Protein AF-A0A8S2YP59-F1 (afdb_monomer)

Secondary structure (DSSP, 8-state):
--S-HHHHHHHHHHHHHHHHTT--GGGEEEEEPPTTTS-TT-SEEEEEEEEETTEEEEEEEEEE-TTHHHHHHHHHS---

Sequence (80 aa):
LINNETLGYFIGRIYLFMTKVGIDKNRLRFRQHMGNEMAHYACDCWDAECKTSYGWVECVGCADRSCYDLTQHSKFSGER

Organism: NCBI:txid392030

Nearest PDB structures (foldseek):
  8sld-assembly1_A-2  TM=9.092E-01  e=4.791E-05  Mycolicibacterium thermoresistibile ATCC 19527
  8slh-assembly1_A-2  TM=9.209E-01  e=4.791E-05  Mycolicibacterium thermoresistibile ATCC 19527
  8t5n-assembly1_A-2  TM=9.230E-01  e=6.188E-05  Mycobacterium tuberculosis
  8u2p-assembly1_A-2  TM=9.081E-01  e=8.519E-05  Mycobacterium tuberculosis
  1ati-assembly1_B  TM=9.484E-01  e=1.613E-03  Th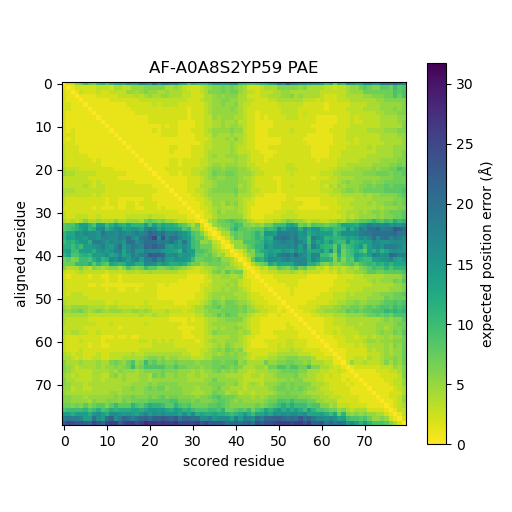ermus thermophilus HB8

Solvent-accessible surface area (backbone atoms only — not comparable to full-atom values): 4897 Å² total; per-residue (Å²): 134,79,93,45,69,69,59,48,49,50,54,51,51,49,52,55,50,46,48,72,77,65,50,56,71,94,38,51,49,77,46,72,56,50,88,90,69,46,54,99,55,48,83,48,42,37,28,39,26,39,61,52,98,89,39,77,40,78,76,43,81,49,68,43,40,86,62,44,67,62,53,49,45,50,71,72,67,80,60,131

pLDDT: mean 89.16, std 11.77, range [57.53, 98.5]

Foldseek 3Di:
DQPDPVLVVVVVVVLVVCVVVPADPVQWDKDKDDPVRDDPQFPTKIFTWGQDPVGTDGPDIRTHRDCRVVVVCVVPVVDD

Mean predicted aligned error: 5.11 Å

InterPro domains:
  IPR027031 Glycyl-tRNA synthetase/DNA polymerase subunit gamma-2 [PTHR10745] (2-79)
  IPR045864 Class II Aminoacyl-tRNA synthetase/Biotinyl protein ligase (BPL) and lipoyl protein ligase (LPL) [G3DSA:3.30.930.10] (1-79)
  IPR045864 Class II Aminoacyl-tRNA synthetase/Biotinyl protein ligase (BPL) and lipoyl protein ligase (LPL) [SSF55681] (3-79)

Radius of gyration: 15.34 Å; Cα contacts (8 Å, |Δi|>4): 93; chains: 1; bounding box: 39×24×36 Å

Structure (mmCIF, N/CA/C/O backbone):
data_AF-A0A8S2YP59-F1
#
_entry.id   AF-A0A8S2YP59-F1
#
loop_
_atom_site.group_PDB
_atom_site.id
_atom_site.type_symbol
_atom_site.label_atom_id
_atom_site.label_alt_id
_atom_site.label_comp_id
_atom_site.label_asym_id
_atom_site.label_entity_id
_atom_site.label_seq_id
_atom_site.pdbx_PDB_ins_code
_atom_site.Cartn_x
_atom_site.Cartn_y
_atom_site.Cartn_z
_atom_site.occupancy
_atom_site.B_iso_or_equiv
_atom_site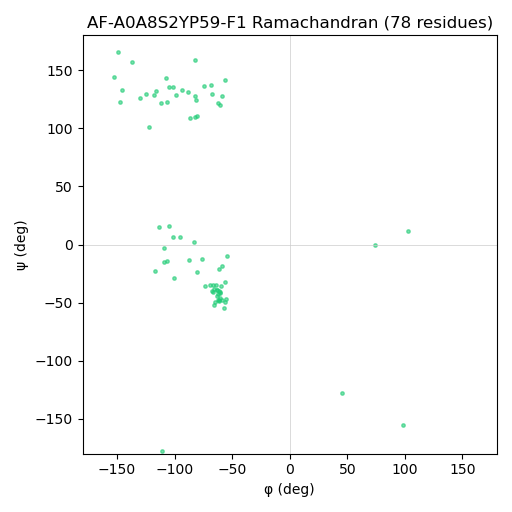.auth_seq_id
_atom_site.auth_comp_id
_atom_site.auth_asym_id
_atom_site.auth_atom_id
_atom_site.pdbx_PDB_model_num
ATOM 1 N N . LEU A 1 1 ? -12.643 3.994 -9.892 1.00 72.06 1 LEU A N 1
ATOM 2 C CA . LEU A 1 1 ? -12.788 2.591 -10.366 1.00 72.06 1 LEU A CA 1
ATOM 3 C C . LEU A 1 1 ? -11.396 1.972 -10.317 1.00 72.06 1 LEU A C 1
ATOM 5 O O . LEU A 1 1 ? -10.460 2.695 -10.626 1.00 72.06 1 LEU A O 1
ATOM 9 N N . ILE A 1 2 ? -11.248 0.713 -9.894 1.00 86.69 2 ILE A N 1
ATOM 10 C CA . ILE A 1 2 ? -9.932 0.050 -9.800 1.00 86.69 2 ILE A CA 1
ATOM 11 C C . ILE A 1 2 ? -9.552 -0.477 -11.187 1.00 86.69 2 ILE A C 1
ATOM 13 O O . ILE A 1 2 ? -10.358 -1.174 -11.799 1.00 86.69 2 ILE A O 1
ATOM 17 N N . ASN A 1 3 ? -8.358 -0.134 -11.679 1.00 88.69 3 ASN A N 1
ATOM 18 C CA . ASN A 1 3 ? -7.965 -0.362 -13.074 1.00 88.69 3 ASN A CA 1
ATOM 19 C C . ASN A 1 3 ? -7.905 -1.848 -13.485 1.00 88.69 3 ASN A C 1
ATOM 21 O O . ASN A 1 3 ? -8.306 -2.203 -14.589 1.00 88.69 3 ASN A O 1
ATOM 25 N N . ASN A 1 4 ? -7.419 -2.735 -12.613 1.00 91.31 4 ASN A N 1
ATOM 26 C CA . ASN A 1 4 ? -7.260 -4.154 -12.938 1.00 91.31 4 ASN A CA 1
ATOM 27 C C . ASN A 1 4 ? -7.426 -5.071 -11.714 1.00 91.31 4 ASN A C 1
ATOM 29 O O . ASN A 1 4 ? -7.407 -4.624 -10.564 1.00 91.31 4 ASN A O 1
ATOM 33 N N . GLU A 1 5 ? -7.587 -6.371 -11.972 1.00 95.50 5 GLU A N 1
ATOM 34 C CA . GLU A 1 5 ? -7.802 -7.388 -10.934 1.00 95.50 5 GLU A CA 1
ATOM 35 C C . GLU A 1 5 ? -6.605 -7.540 -9.993 1.00 95.50 5 GLU A C 1
ATOM 37 O O . GLU A 1 5 ? -6.799 -7.748 -8.798 1.00 95.50 5 GLU A O 1
ATOM 42 N N . THR A 1 6 ? -5.376 -7.386 -10.491 1.00 94.81 6 THR A N 1
ATOM 43 C CA . THR A 1 6 ? -4.159 -7.456 -9.668 1.00 94.81 6 THR A CA 1
ATOM 44 C C . THR A 1 6 ? -4.154 -6.349 -8.619 1.00 94.81 6 THR A C 1
ATOM 46 O O . THR A 1 6 ? -3.953 -6.611 -7.431 1.00 94.81 6 THR A O 1
ATOM 49 N N . LEU A 1 7 ? -4.443 -5.116 -9.035 1.00 94.00 7 LEU A N 1
ATOM 50 C CA . LEU A 1 7 ? -4.543 -3.964 -8.148 1.00 94.00 7 LEU A CA 1
ATOM 51 C C . LEU A 1 7 ? -5.683 -4.154 -7.139 1.00 94.00 7 LEU A C 1
ATOM 53 O O . LEU A 1 7 ? -5.492 -3.959 -5.940 1.00 94.00 7 LEU A O 1
ATOM 57 N N . GLY A 1 8 ? -6.842 -4.632 -7.601 1.00 95.75 8 GLY A N 1
ATOM 58 C CA . GLY A 1 8 ? -7.980 -4.952 -6.737 1.00 95.75 8 GLY A CA 1
ATOM 59 C C . GLY A 1 8 ? -7.666 -6.036 -5.705 1.00 95.75 8 GLY A C 1
ATOM 60 O O . GLY A 1 8 ? -8.023 -5.903 -4.533 1.00 95.75 8 GLY A O 1
ATOM 61 N N . TYR A 1 9 ? -6.938 -7.077 -6.108 1.00 97.50 9 TYR A N 1
ATOM 62 C CA . TYR A 1 9 ? -6.489 -8.141 -5.221 1.00 97.50 9 TYR A CA 1
ATOM 63 C C . TYR A 1 9 ? -5.578 -7.595 -4.119 1.00 97.50 9 TYR A C 1
ATOM 65 O O . TYR A 1 9 ? -5.806 -7.878 -2.941 1.00 97.50 9 TYR A O 1
ATOM 73 N N . PHE A 1 10 ? -4.583 -6.773 -4.465 1.00 97.88 10 PHE A N 1
ATOM 74 C CA . PHE A 1 10 ? -3.687 -6.187 -3.469 1.00 97.88 10 PHE A CA 1
ATOM 75 C C . PHE A 1 10 ? -4.394 -5.189 -2.553 1.00 97.88 10 PHE A C 1
ATOM 77 O O . PHE A 1 10 ? -4.187 -5.265 -1.344 1.00 97.88 10 PHE A O 1
ATOM 84 N N . ILE A 1 11 ? -5.300 -4.351 -3.064 1.00 97.06 11 ILE A N 1
ATOM 85 C CA . ILE A 1 11 ? -6.167 -3.494 -2.236 1.00 97.06 11 ILE A CA 1
ATOM 86 C C . ILE A 1 11 ? -6.952 -4.343 -1.222 1.00 97.06 11 ILE A C 1
ATOM 88 O O . ILE A 1 11 ? -6.955 -4.049 -0.023 1.00 97.06 11 ILE A O 1
ATOM 92 N N . GLY A 1 12 ? -7.551 -5.454 -1.663 1.00 97.75 12 GLY A N 1
ATOM 93 C CA . GLY A 1 12 ? -8.253 -6.390 -0.783 1.00 97.75 12 GLY A CA 1
ATOM 94 C C . GLY A 1 12 ? -7.338 -7.029 0.267 1.00 97.75 12 GLY A C 1
ATOM 95 O O . GLY A 1 12 ? -7.690 -7.110 1.446 1.00 97.75 12 GLY A O 1
ATOM 96 N N . ARG A 1 13 ? -6.127 -7.444 -0.119 1.00 98.50 13 ARG A N 1
ATOM 97 C CA . ARG A 1 13 ? -5.130 -8.006 0.807 1.00 98.50 13 ARG A CA 1
ATOM 98 C C . ARG A 1 13 ? -4.634 -6.979 1.822 1.00 98.50 13 ARG A C 1
ATOM 100 O O . ARG A 1 13 ? -4.473 -7.345 2.985 1.00 98.50 13 ARG A O 1
ATOM 107 N N . ILE A 1 14 ? -4.444 -5.726 1.413 1.00 98.38 14 ILE A N 1
ATOM 108 C CA . ILE A 1 14 ? -4.094 -4.609 2.298 1.00 98.38 14 ILE A CA 1
ATOM 109 C C . ILE A 1 14 ? -5.211 -4.402 3.321 1.00 98.38 14 ILE A C 1
ATOM 111 O O . ILE A 1 14 ? -4.936 -4.391 4.518 1.00 98.38 14 ILE A O 1
ATOM 115 N N . TYR A 1 15 ? -6.474 -4.351 2.888 1.00 98.31 15 TYR A N 1
ATOM 116 C CA . TYR A 1 15 ? -7.620 -4.235 3.794 1.00 98.31 15 TYR A CA 1
ATOM 117 C C . TYR A 1 15 ? -7.654 -5.364 4.835 1.00 98.31 15 TYR A C 1
ATOM 119 O O . TYR A 1 15 ? -7.772 -5.117 6.039 1.00 98.31 15 TYR A O 1
ATOM 127 N N . LEU A 1 16 ? -7.512 -6.617 4.392 1.00 98.50 16 LEU A N 1
ATOM 128 C CA . LEU A 1 16 ? -7.492 -7.774 5.290 1.00 98.50 16 LEU A CA 1
ATOM 129 C C . LEU A 1 16 ? -6.318 -7.716 6.273 1.00 98.50 16 LEU A C 1
ATOM 131 O O . LEU A 1 16 ? -6.488 -8.034 7.447 1.00 98.50 16 LEU A O 1
ATOM 135 N N . PHE A 1 17 ? -5.138 -7.295 5.821 1.00 98.44 17 PHE A N 1
ATOM 136 C CA . PHE A 1 17 ? -3.974 -7.146 6.688 1.00 98.44 17 PHE A CA 1
ATOM 137 C C . PHE A 1 17 ? -4.181 -6.045 7.732 1.00 98.44 17 PHE A C 1
ATOM 139 O O . PHE A 1 17 ? -4.042 -6.309 8.924 1.00 98.44 17 PHE A O 1
ATOM 146 N N . MET A 1 18 ? -4.577 -4.843 7.308 1.00 97.88 18 MET A N 1
ATOM 147 C CA . MET A 1 18 ? -4.766 -3.688 8.192 1.00 97.88 18 MET A CA 1
ATOM 148 C C . MET A 1 18 ? -5.828 -3.957 9.261 1.00 97.88 18 MET A C 1
ATOM 150 O O . MET A 1 18 ? -5.631 -3.656 10.437 1.00 97.88 18 MET A O 1
ATOM 154 N N . THR A 1 19 ? -6.931 -4.599 8.879 1.00 97.62 19 THR A N 1
ATOM 155 C CA . THR A 1 19 ? -7.976 -4.986 9.836 1.00 97.62 19 THR A CA 1
ATOM 156 C C . THR A 1 19 ? -7.517 -6.095 10.782 1.00 97.62 19 THR A C 1
ATOM 158 O O . THR A 1 19 ? -7.858 -6.063 11.963 1.00 97.62 19 THR A O 1
ATOM 161 N N . LYS A 1 20 ? -6.692 -7.041 10.314 1.00 98.25 20 LYS A N 1
ATOM 162 C CA . LYS A 1 20 ? -6.119 -8.104 11.154 1.00 98.25 20 LYS A CA 1
ATOM 163 C C . LYS A 1 20 ? -5.145 -7.568 12.205 1.00 98.25 20 LYS A C 1
ATOM 165 O O . LYS A 1 20 ? -5.100 -8.115 13.301 1.00 98.25 20 LYS A O 1
ATOM 170 N N . VAL A 1 21 ? -4.387 -6.515 11.894 1.00 97.62 21 VAL A N 1
ATOM 171 C CA . VAL A 1 21 ? -3.456 -5.878 12.848 1.00 97.62 21 VAL A CA 1
ATOM 172 C C . VAL A 1 21 ? -4.135 -4.867 13.783 1.00 97.62 21 VAL A C 1
ATOM 174 O O . VAL A 1 21 ? -3.465 -4.275 14.622 1.00 97.62 21 VAL A O 1
ATOM 177 N N . GLY A 1 22 ? -5.458 -4.694 13.679 1.00 97.81 22 GLY A N 1
ATOM 178 C CA . GLY A 1 22 ? -6.258 -3.928 14.640 1.00 97.81 22 GLY A CA 1
ATOM 179 C C . GLY A 1 22 ? -6.661 -2.519 14.201 1.00 97.81 22 GLY A C 1
ATOM 180 O O . GLY A 1 22 ? -7.168 -1.762 15.026 1.00 97.81 22 GLY A O 1
ATOM 181 N N . ILE A 1 23 ? -6.482 -2.146 12.928 1.00 97.81 23 ILE A N 1
ATOM 182 C CA . ILE A 1 23 ? -7.009 -0.872 12.421 1.00 97.81 23 ILE A CA 1
ATOM 183 C C . ILE A 1 23 ? -8.544 -0.915 12.399 1.00 97.81 23 ILE A C 1
ATOM 185 O O . ILE A 1 23 ? -9.151 -1.835 11.844 1.00 97.81 23 ILE A O 1
ATOM 189 N N . ASP A 1 24 ? -9.175 0.108 12.983 1.00 97.31 24 ASP A N 1
ATOM 190 C CA . ASP A 1 24 ? -10.627 0.294 12.942 1.00 97.31 24 ASP A CA 1
ATOM 191 C C . ASP A 1 24 ? -11.093 0.495 11.493 1.00 97.31 24 ASP A C 1
ATOM 193 O O . ASP A 1 24 ? -10.693 1.443 10.814 1.00 97.31 24 ASP A O 1
ATOM 197 N N . LYS A 1 25 ? -11.991 -0.383 11.037 1.00 96.75 25 LYS A N 1
ATOM 198 C CA . LYS A 1 25 ? -12.585 -0.358 9.693 1.00 96.75 25 LYS A CA 1
ATOM 199 C C . LYS A 1 25 ? -13.263 0.974 9.371 1.00 96.75 25 LYS A C 1
ATOM 201 O O . LYS A 1 25 ? -13.238 1.392 8.221 1.00 96.75 25 LYS A O 1
ATOM 206 N N . ASN A 1 26 ? -13.828 1.658 10.367 1.00 97.25 26 ASN A N 1
ATOM 207 C CA . ASN A 1 26 ? -14.480 2.961 10.185 1.00 97.25 26 ASN A CA 1
ATOM 208 C C . ASN A 1 26 ? -13.476 4.114 10.031 1.00 97.25 26 ASN A C 1
ATOM 210 O O . ASN A 1 26 ? -13.848 5.234 9.679 1.00 97.25 26 ASN A O 1
ATOM 214 N N . ARG A 1 27 ? -12.201 3.853 10.326 1.00 97.25 27 ARG A N 1
ATOM 215 C CA . ARG A 1 27 ? -11.083 4.796 10.229 1.00 97.25 27 ARG A CA 1
ATOM 216 C C . ARG A 1 27 ? -10.089 4.389 9.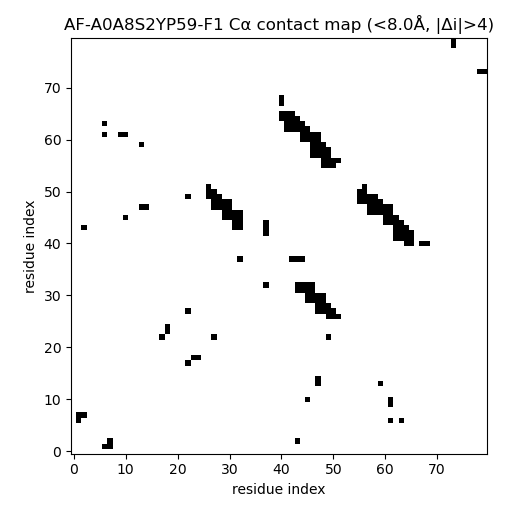148 1.00 97.25 27 ARG A C 1
ATOM 218 O O . ARG A 1 27 ? -8.991 4.930 9.128 1.00 97.25 27 ARG A O 1
ATOM 225 N N . LEU A 1 28 ? -10.472 3.476 8.261 1.00 98.00 28 LEU A N 1
ATOM 226 C CA . LEU A 1 28 ? -9.684 3.035 7.121 1.00 98.00 28 LEU A CA 1
ATOM 227 C C . LEU A 1 28 ? -10.431 3.387 5.837 1.00 98.00 28 LEU A C 1
ATOM 229 O O . LEU A 1 28 ? -11.604 3.044 5.686 1.00 98.00 28 LEU A O 1
ATOM 233 N N . ARG A 1 29 ? -9.757 4.049 4.897 1.00 97.25 29 ARG A N 1
ATOM 234 C CA . ARG A 1 29 ? -10.287 4.283 3.549 1.00 97.25 29 ARG A CA 1
ATOM 235 C C . ARG A 1 29 ? -9.211 4.056 2.501 1.00 97.25 29 ARG A C 1
ATOM 237 O O . ARG A 1 29 ? -8.030 4.181 2.798 1.00 97.25 29 ARG A O 1
ATOM 244 N N . PHE A 1 30 ? -9.645 3.779 1.278 1.00 96.38 30 PHE A N 1
ATOM 245 C CA . PHE A 1 30 ? -8.770 3.751 0.113 1.00 96.38 3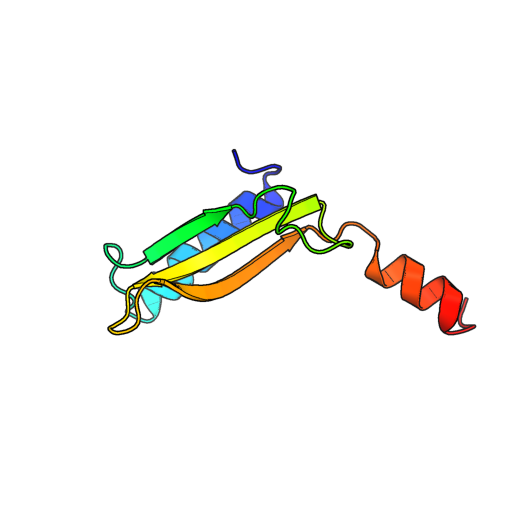0 PHE A CA 1
ATOM 246 C C . PHE A 1 30 ? -9.035 4.987 -0.740 1.00 96.38 30 PHE A C 1
ATOM 248 O O . PHE A 1 30 ? -10.179 5.226 -1.137 1.00 96.38 30 PHE A O 1
ATOM 255 N N . ARG A 1 31 ? -7.999 5.783 -0.993 1.00 94.44 31 ARG A N 1
ATOM 256 C CA . ARG A 1 31 ? -8.066 7.002 -1.799 1.00 94.44 31 ARG A CA 1
ATOM 257 C C . ARG A 1 31 ? -7.293 6.788 -3.094 1.00 94.44 31 ARG A C 1
ATOM 259 O O . ARG A 1 31 ? -6.104 6.498 -3.058 1.00 94.44 31 ARG A O 1
ATOM 266 N N . GLN A 1 32 ? -7.970 6.940 -4.227 1.00 91.94 32 GLN A N 1
ATOM 267 C CA . GLN A 1 32 ? -7.315 6.949 -5.533 1.00 91.94 32 GLN A CA 1
ATOM 268 C C . GLN A 1 32 ? -6.586 8.282 -5.727 1.00 91.94 32 GLN A C 1
ATOM 270 O O . GLN A 1 32 ? -7.148 9.339 -5.423 1.00 91.94 32 GLN A O 1
ATOM 275 N N . HIS A 1 33 ? -5.358 8.240 -6.236 1.00 85.62 33 HIS A N 1
ATOM 276 C CA . HIS A 1 33 ? -4.645 9.443 -6.661 1.00 85.62 33 HIS A CA 1
ATOM 277 C C . HIS A 1 33 ? -5.326 10.040 -7.892 1.00 85.62 33 HIS A C 1
ATOM 279 O O . HIS A 1 33 ? -5.716 9.327 -8.816 1.00 85.62 33 HIS A O 1
ATOM 285 N N . MET A 1 34 ? -5.469 11.363 -7.913 1.00 74.44 34 MET A N 1
ATOM 286 C CA . MET A 1 34 ? -5.967 12.089 -9.084 1.00 74.44 34 MET A CA 1
ATOM 287 C C . MET A 1 34 ? -4.818 12.325 -10.076 1.00 74.44 34 MET A C 1
ATOM 289 O O . MET A 1 34 ? -3.650 12.316 -9.696 1.00 74.44 34 MET A O 1
ATOM 293 N N . GLY A 1 35 ? -5.121 12.575 -11.354 1.00 65.00 35 GLY A N 1
ATOM 294 C CA . GLY A 1 35 ? -4.095 12.708 -12.404 1.00 65.00 35 GLY A CA 1
ATOM 295 C C . GLY A 1 35 ? -3.047 13.815 -12.178 1.00 65.00 35 GLY A C 1
ATOM 296 O O . GLY A 1 35 ? -1.978 13.763 -12.771 1.00 65.00 35 GLY A O 1
ATOM 297 N N . ASN A 1 36 ? -3.326 14.794 -11.312 1.00 62.06 36 ASN A N 1
ATOM 298 C CA . ASN A 1 36 ? -2.394 15.847 -10.886 1.00 62.06 36 ASN A CA 1
ATOM 299 C C . ASN A 1 36 ? -1.519 15.467 -9.672 1.00 62.06 36 ASN A C 1
ATOM 301 O O . ASN A 1 36 ? -0.563 16.177 -9.376 1.00 62.06 36 ASN A O 1
ATOM 305 N N . GLU A 1 37 ? -1.858 14.390 -8.965 1.00 59.66 37 GLU A N 1
ATOM 306 C CA . GLU A 1 37 ? -1.118 13.830 -7.823 1.00 59.66 37 GLU A CA 1
ATOM 307 C C . GLU A 1 37 ? -0.381 12.538 -8.195 1.00 59.66 37 GLU A C 1
ATOM 309 O O . GLU A 1 37 ? 0.494 12.081 -7.463 1.00 59.66 37 GLU A O 1
ATOM 314 N N . MET A 1 38 ? -0.725 11.958 -9.347 1.00 62.78 38 MET A N 1
ATOM 315 C CA . MET A 1 38 ? -0.103 10.754 -9.867 1.00 62.78 38 MET A CA 1
ATOM 316 C C . MET A 1 38 ? 1.387 11.004 -10.082 1.00 62.78 38 MET A C 1
ATOM 318 O O . MET A 1 38 ? 1.795 11.880 -10.851 1.00 62.78 38 MET A O 1
ATOM 322 N N . ALA A 1 39 ? 2.219 10.225 -9.394 1.00 61.22 39 ALA A N 1
ATOM 323 C CA . ALA A 1 39 ? 3.646 10.264 -9.637 1.00 61.22 39 ALA A CA 1
ATOM 324 C C . ALA A 1 39 ? 3.917 9.977 -11.122 1.00 61.22 39 ALA A C 1
ATOM 326 O O . ALA A 1 39 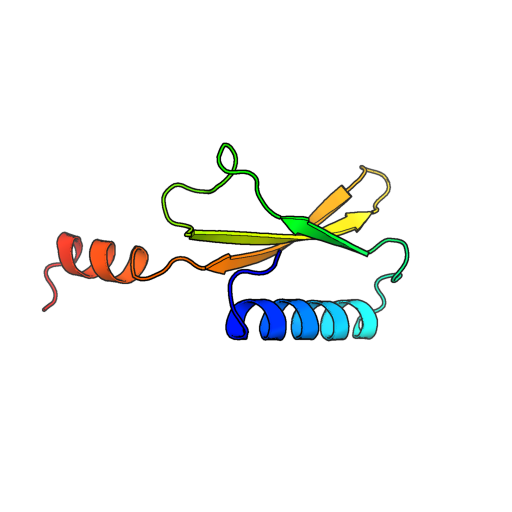? 3.274 9.114 -11.715 1.00 61.22 39 ALA A O 1
ATOM 327 N N . HIS A 1 40 ? 4.891 10.670 -11.719 1.00 61.22 40 HIS A N 1
ATOM 328 C CA . HIS A 1 40 ? 5.216 10.610 -13.156 1.00 61.22 40 HIS A CA 1
ATOM 329 C C . HIS A 1 40 ? 5.498 9.197 -13.713 1.00 61.22 40 HIS A C 1
ATOM 331 O O . HIS A 1 40 ? 5.633 9.022 -14.920 1.00 61.22 40 HIS A O 1
ATOM 337 N N . TYR A 1 41 ? 5.621 8.205 -12.833 1.00 57.53 41 TYR A N 1
ATOM 338 C CA . TYR A 1 41 ? 5.905 6.807 -13.126 1.00 57.53 41 TYR A CA 1
ATOM 339 C C . TYR A 1 41 ? 4.715 5.857 -12.905 1.00 57.53 41 TYR A C 1
ATOM 341 O O . TYR A 1 41 ? 4.882 4.660 -13.118 1.00 57.53 41 TYR A O 1
ATOM 349 N N . ALA A 1 42 ? 3.565 6.331 -12.416 1.00 60.66 42 ALA A N 1
ATOM 350 C CA . ALA A 1 42 ? 2.420 5.491 -12.058 1.00 60.66 42 ALA A CA 1
ATOM 351 C C . ALA A 1 42 ? 1.268 5.629 -13.069 1.00 60.66 42 ALA A C 1
ATOM 353 O O . ALA A 1 42 ? 1.019 6.715 -13.584 1.00 60.66 42 ALA A O 1
ATOM 354 N N . CYS A 1 43 ? 0.571 4.525 -13.348 1.00 72.06 43 CYS A N 1
ATOM 355 C CA . CYS A 1 43 ? -0.607 4.462 -14.221 1.00 72.06 43 CYS A CA 1
ATOM 356 C C . CYS A 1 43 ? -1.932 4.420 -13.440 1.00 72.06 43 CYS A C 1
ATOM 358 O O . CYS A 1 43 ? -2.950 4.881 -13.945 1.00 72.06 43 CYS A O 1
ATOM 360 N N . ASP A 1 44 ? -1.923 3.868 -12.226 1.00 79.38 44 ASP A N 1
ATOM 361 C CA . ASP A 1 44 ? -2.994 3.977 -11.228 1.00 79.38 44 ASP A CA 1
ATOM 362 C C . ASP A 1 44 ? -2.354 3.844 -9.837 1.00 79.38 44 ASP A C 1
ATOM 364 O O . ASP A 1 44 ? -1.383 3.098 -9.669 1.00 79.38 44 ASP A O 1
ATOM 368 N N . CYS A 1 45 ? -2.853 4.576 -8.844 1.00 88.88 45 CYS A N 1
ATOM 369 C CA . CYS A 1 45 ? -2.301 4.563 -7.490 1.00 88.88 45 CYS A CA 1
ATOM 370 C C . CYS A 1 45 ? -3.405 4.731 -6.446 1.00 88.88 45 CYS A C 1
ATOM 372 O O . CYS A 1 45 ? -4.273 5.599 -6.570 1.00 88.88 45 CYS A O 1
ATOM 374 N N . TRP A 1 46 ? -3.364 3.886 -5.419 1.00 94.12 46 TRP A N 1
ATOM 375 C CA . TRP A 1 46 ? -4.326 3.855 -4.326 1.00 94.12 46 TRP A CA 1
ATOM 376 C C . TRP A 1 46 ? -3.618 3.856 -2.977 1.00 94.12 46 TRP A C 1
ATOM 378 O O . TRP A 1 46 ? -2.829 2.957 -2.687 1.00 94.12 46 TRP A O 1
ATOM 388 N N . ASP A 1 47 ? -3.993 4.801 -2.123 1.00 95.81 47 ASP A N 1
ATOM 389 C CA . ASP A 1 47 ? -3.498 4.897 -0.754 1.00 95.81 47 ASP A CA 1
ATOM 390 C C . ASP A 1 47 ? -4.504 4.297 0.215 1.00 95.81 47 ASP A C 1
ATOM 392 O O . ASP A 1 47 ? -5.674 4.688 0.230 1.00 95.81 47 ASP A O 1
ATOM 396 N N . ALA A 1 48 ? -4.048 3.397 1.080 1.00 97.19 48 ALA A N 1
ATOM 397 C CA . ALA A 1 48 ? -4.764 3.047 2.294 1.00 97.19 48 ALA A CA 1
ATOM 398 C C . ALA A 1 48 ? -4.449 4.090 3.374 1.00 97.19 48 ALA A C 1
ATOM 400 O O . ALA A 1 48 ? -3.335 4.151 3.905 1.00 97.19 48 ALA A O 1
ATOM 401 N N . GLU A 1 49 ? -5.440 4.910 3.706 1.00 97.81 49 GLU A N 1
ATOM 402 C CA . GLU A 1 49 ? -5.315 5.984 4.685 1.00 97.81 49 GLU A CA 1
ATOM 403 C C . GLU A 1 49 ? -6.002 5.623 6.001 1.00 97.81 49 GLU A C 1
ATOM 405 O O . GLU A 1 49 ? -7.152 5.166 6.025 1.00 97.81 49 GLU A O 1
ATOM 410 N N . CYS A 1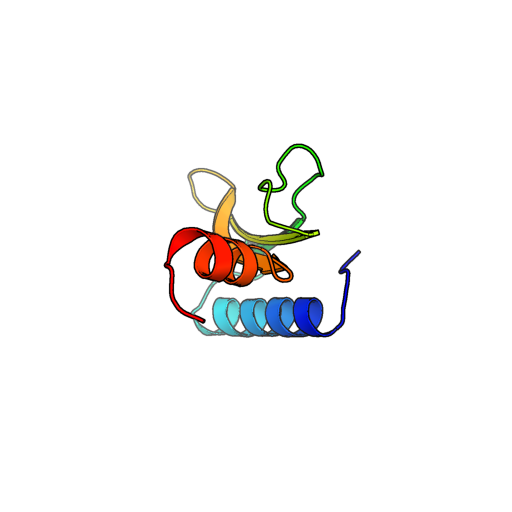 50 ? -5.319 5.911 7.108 1.00 97.81 50 CYS A N 1
ATOM 411 C CA . CYS A 1 50 ? -5.853 5.776 8.458 1.00 97.81 50 CYS A CA 1
ATOM 412 C C . CYS A 1 50 ? -6.266 7.143 9.016 1.00 97.81 50 CYS A C 1
ATOM 414 O O . CYS A 1 50 ? -5.511 8.114 8.938 1.00 97.81 50 CYS A O 1
ATOM 416 N N . LYS A 1 51 ? -7.443 7.223 9.644 1.00 97.88 51 LYS A N 1
ATOM 417 C CA . LYS A 1 51 ? -7.892 8.421 10.363 1.00 97.88 51 LYS A CA 1
ATOM 418 C C . LYS A 1 51 ? -7.264 8.471 11.754 1.00 97.88 51 LYS A C 1
ATOM 420 O O . LYS A 1 51 ? -7.626 7.697 12.643 1.00 97.88 51 LYS A O 1
ATOM 425 N N . THR A 1 52 ? -6.363 9.423 11.944 1.00 96.94 52 THR A N 1
ATOM 426 C CA . THR A 1 52 ? -5.640 9.690 13.192 1.00 96.94 52 THR A CA 1
ATOM 427 C C . THR A 1 52 ? -6.093 11.016 13.816 1.00 96.94 52 THR A C 1
ATOM 429 O O . THR A 1 52 ? -6.974 11.699 13.287 1.00 96.94 52 THR A O 1
ATOM 432 N N . SER A 1 53 ? -5.482 11.415 14.936 1.00 97.12 53 SER A N 1
ATOM 433 C CA . SER A 1 53 ? -5.656 12.754 15.521 1.00 97.12 53 SER A CA 1
ATOM 434 C C . SER A 1 53 ? -5.192 13.889 14.600 1.00 97.12 53 SER A C 1
ATOM 436 O O . SER A 1 53 ? -5.643 15.016 14.765 1.00 97.12 53 SER A O 1
ATOM 438 N N . TYR A 1 54 ? -4.329 13.595 13.624 1.00 95.31 54 TYR A N 1
ATOM 439 C CA . TYR A 1 54 ? -3.806 14.556 12.648 1.00 95.31 54 TYR A CA 1
ATOM 440 C C . TYR A 1 54 ? -4.601 14.567 11.333 1.00 95.31 54 TYR A C 1
ATOM 442 O O . TYR A 1 54 ? -4.216 15.241 10.383 1.00 95.31 54 TYR A O 1
ATOM 450 N N . GLY A 1 55 ? -5.713 13.829 11.263 1.00 96.31 55 GLY A N 1
ATOM 451 C CA . GLY A 1 55 ? -6.488 13.643 10.038 1.00 96.31 55 GLY A CA 1
ATOM 452 C C . GLY A 1 55 ? -6.160 12.328 9.332 1.00 96.31 55 GLY A C 1
ATOM 453 O O . GLY A 1 55 ? -5.762 11.352 9.971 1.00 96.31 55 GLY A O 1
ATOM 454 N N . TRP A 1 56 ? -6.399 12.283 8.022 1.00 97.38 56 TRP A N 1
ATOM 455 C CA . TRP A 1 56 ? -6.124 11.107 7.195 1.00 97.38 56 TRP A CA 1
ATOM 456 C C . TRP A 1 56 ? -4.650 11.073 6.811 1.00 97.38 56 TRP A C 1
ATOM 458 O O . TRP A 1 56 ? -4.138 12.043 6.261 1.00 97.38 56 TRP A O 1
ATOM 468 N N . VAL A 1 57 ? -3.988 9.964 7.123 1.00 96.50 57 VAL A N 1
ATOM 469 C CA . VAL A 1 57 ? -2.564 9.759 6.851 1.00 96.50 57 VAL A CA 1
ATOM 470 C C . VAL A 1 57 ? -2.409 8.484 6.037 1.00 96.50 57 VAL A C 1
ATOM 472 O O . VAL A 1 57 ? -2.956 7.445 6.418 1.00 96.50 57 VAL A O 1
ATOM 475 N N . GLU A 1 58 ? -1.670 8.561 4.932 1.00 96.00 58 GLU A N 1
ATOM 476 C CA . GLU A 1 58 ? -1.271 7.391 4.151 1.00 96.00 58 GLU A CA 1
ATOM 477 C C . GLU A 1 58 ? -0.465 6.429 5.034 1.00 96.00 58 GLU A C 1
ATOM 479 O O . GLU A 1 58 ? 0.492 6.819 5.701 1.00 96.00 58 GLU A O 1
ATOM 484 N N . CYS A 1 59 ? -0.867 5.161 5.059 1.00 95.88 59 CYS A N 1
ATOM 485 C CA . CYS A 1 59 ? -0.134 4.099 5.749 1.00 95.88 59 CYS A CA 1
ATOM 486 C C . CYS A 1 59 ? 0.377 3.021 4.788 1.00 95.88 59 CYS A C 1
ATOM 488 O O . CYS A 1 59 ? 1.316 2.306 5.132 1.00 95.88 59 CYS A O 1
ATOM 490 N N . VAL A 1 60 ? -0.245 2.879 3.613 1.00 96.88 60 VAL A N 1
ATOM 491 C CA . VAL A 1 60 ? 0.186 1.962 2.551 1.00 96.88 60 VAL A CA 1
ATOM 492 C C . VAL A 1 60 ? -0.143 2.576 1.191 1.00 96.88 60 VAL A C 1
ATOM 494 O O . VAL A 1 60 ? -1.318 2.799 0.911 1.00 96.88 60 VAL A O 1
ATOM 497 N N . GLY A 1 61 ? 0.860 2.760 0.334 1.00 94.56 61 GLY A N 1
ATOM 498 C CA . GLY A 1 61 ? 0.676 3.096 -1.079 1.00 94.56 61 GLY A CA 1
ATOM 499 C C . GLY A 1 61 ? 0.675 1.844 -1.964 1.00 94.56 61 GLY A C 1
ATOM 500 O O . GLY A 1 61 ? 1.538 0.972 -1.835 1.00 94.56 61 GLY A O 1
ATOM 501 N N . CYS A 1 62 ? -0.295 1.734 -2.872 1.00 93.88 62 CYS A N 1
ATOM 502 C CA . CYS A 1 62 ? -0.406 0.656 -3.853 1.00 93.88 62 CYS A CA 1
ATOM 503 C C . CYS A 1 62 ? -0.412 1.249 -5.267 1.00 93.88 62 CYS A C 1
ATOM 505 O O . CYS A 1 62 ? -1.430 1.768 -5.723 1.00 93.88 62 CYS A O 1
ATOM 507 N N . ALA A 1 63 ? 0.738 1.186 -5.943 1.00 91.50 63 ALA A N 1
ATOM 508 C CA . ALA A 1 63 ? 0.958 1.835 -7.232 1.00 91.50 63 ALA A CA 1
ATOM 509 C C . ALA A 1 63 ? 1.228 0.820 -8.351 1.00 91.50 63 ALA A C 1
ATOM 511 O O . ALA A 1 63 ? 2.099 -0.043 -8.224 1.00 91.50 63 ALA A O 1
ATOM 512 N N . ASP A 1 64 ? 0.535 0.978 -9.476 1.00 89.06 64 ASP A N 1
ATOM 513 C CA . ASP A 1 64 ? 0.883 0.341 -10.744 1.00 89.06 64 ASP A CA 1
ATOM 514 C C . ASP A 1 64 ? 1.892 1.230 -11.480 1.00 89.06 64 ASP A C 1
ATOM 516 O O . ASP A 1 64 ? 1.549 2.314 -11.951 1.00 89.06 64 ASP A O 1
ATOM 520 N N . ARG A 1 65 ? 3.152 0.786 -11.548 1.00 87.75 65 ARG A N 1
ATOM 521 C CA . ARG A 1 65 ? 4.273 1.541 -12.142 1.00 87.75 65 ARG A CA 1
ATOM 522 C C . ARG A 1 65 ? 4.638 1.071 -13.554 1.00 87.75 65 ARG A C 1
ATOM 524 O O . ARG A 1 65 ? 5.648 1.505 -14.117 1.00 87.75 65 ARG A O 1
ATOM 531 N N . SER A 1 66 ? 3.839 0.163 -14.128 1.00 86.62 66 SER A N 1
ATOM 532 C CA . SER A 1 66 ? 4.119 -0.477 -15.417 1.00 86.62 66 SER A CA 1
ATOM 533 C C . SER A 1 66 ? 5.588 -0.939 -15.514 1.00 86.62 66 SER A C 1
ATOM 535 O O . SER A 1 66 ? 6.086 -1.634 -14.632 1.00 86.62 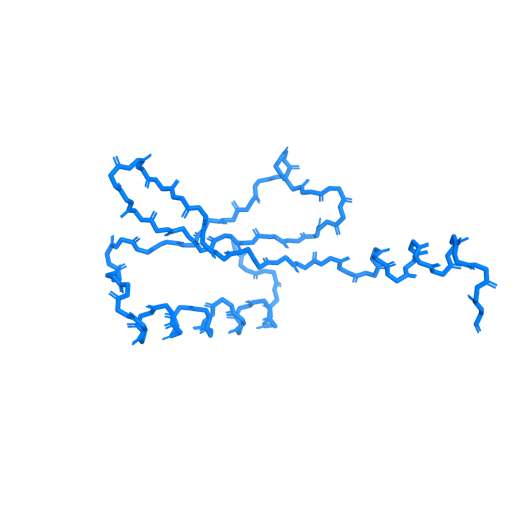66 SER A O 1
ATOM 537 N N . CYS A 1 67 ? 6.308 -0.555 -16.570 1.00 86.25 67 CYS A N 1
ATOM 538 C CA . CYS A 1 67 ? 7.710 -0.905 -16.796 1.00 86.25 67 CYS A CA 1
ATOM 539 C C . CYS A 1 67 ? 8.682 0.256 -16.540 1.00 86.25 67 CYS A C 1
ATOM 541 O 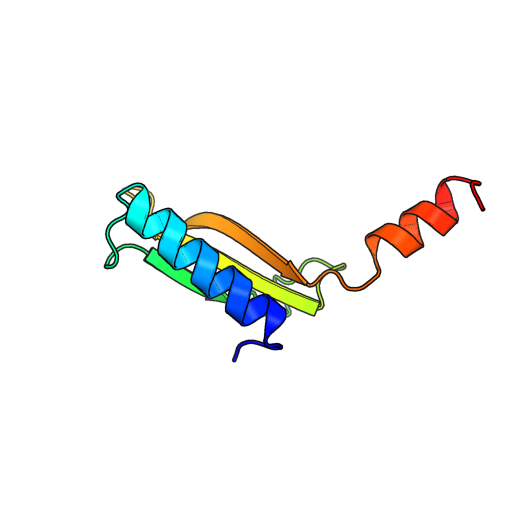O . CYS A 1 67 ? 9.826 0.196 -17.004 1.00 86.25 67 CYS A O 1
ATOM 543 N N . TYR A 1 68 ? 8.251 1.321 -15.851 1.00 85.06 68 TYR A N 1
ATOM 544 C CA . TYR A 1 68 ? 9.055 2.535 -15.708 1.00 85.06 68 TYR A CA 1
ATOM 545 C C . TYR A 1 68 ? 10.419 2.237 -15.080 1.00 85.06 68 TYR A C 1
ATOM 547 O O . TYR A 1 68 ? 11.442 2.518 -15.701 1.00 85.06 68 TYR A O 1
ATOM 555 N N . ASP A 1 69 ? 10.447 1.598 -13.907 1.00 86.06 69 ASP A N 1
ATOM 556 C CA . ASP A 1 69 ? 11.693 1.333 -13.178 1.00 86.06 69 ASP A CA 1
ATOM 557 C C . ASP A 1 69 ? 12.666 0.465 -13.978 1.00 86.06 69 ASP A C 1
ATOM 559 O O . ASP A 1 69 ? 13.837 0.809 -14.107 1.00 86.06 69 ASP A O 1
ATOM 563 N N . LEU A 1 70 ? 12.180 -0.625 -14.578 1.00 89.81 70 LEU A N 1
ATOM 564 C CA . LEU A 1 70 ? 13.013 -1.519 -15.388 1.00 89.81 70 LEU A CA 1
ATOM 565 C C . LEU A 1 70 ? 13.584 -0.800 -16.614 1.00 89.81 70 LEU A C 1
ATOM 567 O O . LEU A 1 70 ? 14.752 -0.979 -16.952 1.00 89.81 70 LEU A O 1
ATOM 571 N N . THR A 1 71 ? 12.782 0.056 -17.251 1.00 88.44 71 THR A N 1
ATOM 572 C CA . THR A 1 71 ? 13.219 0.849 -18.404 1.00 88.44 71 THR A CA 1
ATOM 573 C C . THR A 1 71 ? 14.280 1.870 -18.003 1.00 88.44 71 THR A C 1
ATOM 575 O O . THR A 1 71 ? 15.246 2.062 -18.739 1.00 88.44 71 THR A O 1
ATOM 578 N N . GLN A 1 72 ? 14.121 2.530 -16.852 1.00 90.88 72 GLN A N 1
ATOM 579 C CA . GLN A 1 72 ? 15.129 3.458 -16.340 1.00 90.88 72 GLN A CA 1
ATOM 580 C C . GLN A 1 72 ? 16.417 2.707 -15.991 1.00 90.88 72 GLN A C 1
ATOM 582 O O . GLN A 1 72 ? 17.485 3.078 -16.471 1.00 90.88 72 GLN A O 1
ATOM 587 N N . HIS A 1 73 ? 16.329 1.607 -15.241 1.00 91.50 73 HIS A N 1
ATOM 588 C CA . HIS A 1 73 ? 17.505 0.821 -14.881 1.00 91.50 73 HIS A CA 1
ATOM 589 C C . HIS A 1 73 ? 18.247 0.303 -16.114 1.00 91.50 73 HIS A C 1
ATOM 591 O O . HIS A 1 73 ? 19.441 0.549 -16.214 1.00 91.50 73 HIS A O 1
ATOM 597 N N . SER A 1 74 ? 17.560 -0.292 -17.093 1.00 91.00 74 SER A N 1
ATOM 598 C CA . SER A 1 74 ? 18.192 -0.775 -18.332 1.00 91.00 74 SER A CA 1
ATOM 599 C C . SER A 1 74 ? 18.881 0.338 -19.136 1.00 91.00 74 SER A C 1
ATOM 601 O O . SER A 1 74 ? 19.935 0.115 -19.728 1.00 91.00 74 SER A O 1
ATOM 603 N N . LYS A 1 75 ? 18.327 1.558 -19.150 1.00 90.81 75 LYS A N 1
ATOM 604 C CA . LYS A 1 75 ? 18.919 2.693 -19.879 1.00 90.81 75 LYS A CA 1
ATOM 605 C C . LYS A 1 75 ? 20.170 3.256 -19.213 1.00 90.81 75 LYS A C 1
ATOM 607 O O . LYS A 1 75 ? 21.062 3.717 -19.920 1.00 90.81 75 LYS A O 1
ATOM 612 N N . PHE A 1 76 ? 20.212 3.270 -17.883 1.00 90.94 76 PHE A N 1
ATOM 613 C CA . PHE A 1 76 ? 21.232 4.006 -17.132 1.00 90.94 76 PHE A CA 1
ATOM 614 C C . PHE A 1 76 ? 22.257 3.116 -16.418 1.00 90.94 76 PHE A C 1
ATOM 616 O O . PHE A 1 76 ? 23.297 3.633 -16.018 1.00 90.94 76 PHE A O 1
ATOM 623 N N . SER A 1 7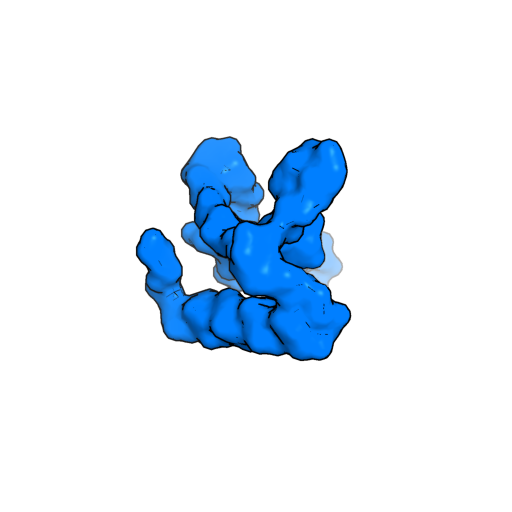7 ? 22.016 1.809 -16.262 1.00 89.25 77 SER A N 1
ATOM 624 C CA . SER A 1 77 ? 22.956 0.904 -15.580 1.00 89.25 77 SER A CA 1
ATOM 625 C C . SER A 1 77 ? 24.119 0.436 -16.458 1.00 89.25 77 SER A C 1
ATOM 627 O O . SER A 1 77 ? 25.150 0.050 -15.922 1.00 89.25 77 SER A O 1
ATOM 629 N N . GLY A 1 78 ? 23.966 0.447 -17.788 1.00 81.62 78 GLY A N 1
ATOM 630 C CA . GLY A 1 78 ? 24.946 -0.139 -18.714 1.00 81.62 78 GLY A CA 1
ATOM 631 C C . GLY A 1 78 ? 24.938 -1.674 -18.758 1.00 81.62 78 GLY A C 1
ATOM 632 O O . GLY A 1 78 ? 25.684 -2.258 -19.541 1.00 81.62 78 GLY A O 1
ATOM 633 N N . GLU A 1 79 ? 24.071 -2.314 -17.971 1.00 73.31 79 GLU A N 1
ATOM 634 C CA . GLU A 1 79 ? 23.865 -3.763 -17.939 1.00 73.31 79 GLU A CA 1
ATOM 635 C C . GLU A 1 79 ? 22.810 -4.163 -18.985 1.00 73.31 79 GLU A C 1
ATOM 637 O O . GLU A 1 79 ? 21.747 -3.537 -19.072 1.00 73.31 79 GLU A O 1
ATOM 642 N N . ARG A 1 80 ? 23.115 -5.184 -19.797 1.00 60.25 80 ARG A N 1
ATOM 643 C CA . ARG A 1 80 ? 22.215 -5.757 -20.814 1.00 60.25 80 ARG A CA 1
ATOM 644 C C . ARG A 1 80 ? 21.688 -7.117 -20.392 1.00 60.25 80 ARG A C 1
ATOM 646 O O . ARG A 1 80 ? 22.517 -7.943 -19.957 1.00 60.25 80 ARG A O 1
#